Protein AF-A0A2S2R4Q8-F1 (afdb_monomer_lite)

Organism: NCBI:txid143950

Sequence (143 aa):
MYLQYLIPFFLLEDTDIEKIIKSAKFYIDDLIGSIEEVRGEVTLWKQFWKSQLDKPKTAIEALTHASEFYPNIKELLKIICVIPVTTCTAERIFSSLRQTKTYLRSTIGEDRLNGLMLLNIHRDIKITPEEVIEEFNEKHPRK

Secondary structure (DSSP, 8-state):
-GGGGGSGGG--TT--HHHHHHHHGGGGGGSSS-HHHHHHHHHHHHHHHHT-SS--SSHHHHHHH--TT-HHHHHHHHHHHHHHHHHHHHHHHHHHHHHHHHHTT----HHHHHHHHHHHH-TTS---HHHHHHHHHHHS---

Foldseek 3Di:
DLLLCLQLVNVDPPRDLVVNLVVLVVVVVQADDDSVVVSVLSVVSSVVSVVDDDTGPALVVVLVVCDPSRRRSNSSSVVVVCVVVVVVVVVVLVVVLVVVCVVVVDPDDPVVSVVVSVCVVPVVDDDDPVNVVVVVCVVPPDD

pLDDT: mean 81.9, std 6.79, range [57.59, 90.69]

InterPro domains:
  IPR008906 HAT, C-terminal dimerisation domain [PF05699] (66-124)
  IPR012337 Ribonuclease H-like superfamily [SSF53098] (36-124)
  IPR052958 Interferon-induced PKR regulator [PTHR46289] (37-143)

Structure (mmCIF, N/CA/C/O backbone):
data_AF-A0A2S2R4Q8-F1
#
_entry.id   AF-A0A2S2R4Q8-F1
#
loop_
_atom_site.group_PDB
_atom_site.id
_atom_site.type_symbol
_atom_site.label_atom_id
_atom_site.label_alt_id
_atom_site.label_comp_id
_atom_site.label_asym_id
_atom_site.label_entity_id
_atom_site.label_seq_id
_atom_sit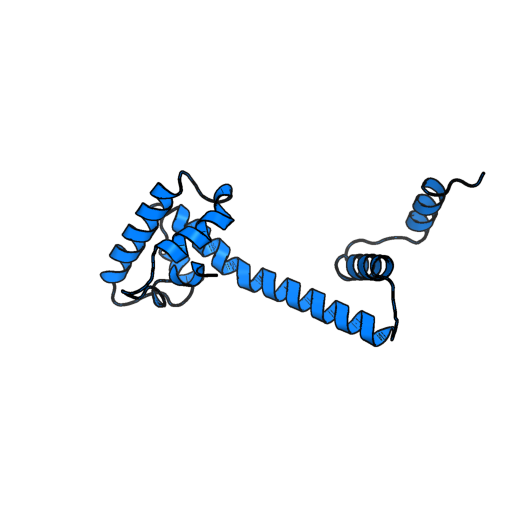e.pdbx_PDB_ins_code
_atom_site.Cartn_x
_atom_site.Cartn_y
_atom_site.Cartn_z
_atom_site.occupancy
_atom_site.B_iso_or_equiv
_atom_site.auth_seq_id
_atom_site.auth_comp_id
_atom_site.auth_asym_id
_atom_site.auth_atom_id
_atom_site.pdbx_PDB_model_num
ATOM 1 N N . MET A 1 1 ? 6.025 -7.246 -1.281 1.00 60.56 1 MET A N 1
ATOM 2 C CA . MET A 1 1 ? 5.779 -5.917 -1.871 1.00 60.56 1 MET A CA 1
ATOM 3 C C . MET A 1 1 ? 7.000 -5.535 -2.699 1.00 60.56 1 MET A C 1
ATOM 5 O O . MET A 1 1 ? 7.994 -5.099 -2.142 1.00 60.56 1 MET A O 1
ATOM 9 N N . TYR A 1 2 ? 6.979 -5.797 -4.010 1.00 74.12 2 TYR A N 1
ATOM 10 C CA . TYR A 1 2 ? 8.148 -5.596 -4.888 1.00 74.12 2 TYR A CA 1
ATOM 11 C C . TYR A 1 2 ? 8.240 -4.164 -5.440 1.00 74.12 2 TYR A C 1
ATOM 13 O O . TYR A 1 2 ? 9.132 -3.849 -6.217 1.00 74.12 2 TYR A O 1
ATOM 21 N N . LEU A 1 3 ? 7.345 -3.273 -5.010 1.00 76.62 3 LEU A N 1
ATOM 22 C CA . LEU A 1 3 ? 7.354 -1.863 -5.396 1.00 76.62 3 LEU A CA 1
ATOM 23 C C . LEU A 1 3 ? 8.609 -1.125 -4.916 1.00 76.62 3 LEU A C 1
ATOM 25 O O . LEU A 1 3 ? 9.067 -0.220 -5.596 1.00 76.62 3 LEU A O 1
ATOM 29 N N . GLN A 1 4 ? 9.247 -1.570 -3.828 1.00 77.44 4 GLN A N 1
ATOM 30 C CA . GLN A 1 4 ? 10.525 -1.010 -3.362 1.00 77.44 4 GLN A CA 1
ATOM 31 C C . GLN A 1 4 ? 11.638 -1.045 -4.425 1.00 77.44 4 GLN A C 1
ATOM 33 O O . GLN A 1 4 ? 12.545 -0.219 -4.391 1.00 77.44 4 GLN A O 1
ATOM 38 N N . TYR A 1 5 ? 11.551 -1.964 -5.396 1.00 79.69 5 TYR A N 1
ATOM 39 C CA . TYR A 1 5 ? 12.501 -2.063 -6.504 1.00 79.69 5 TYR A CA 1
ATOM 40 C C . TYR A 1 5 ? 12.334 -0.955 -7.555 1.00 79.69 5 TYR A C 1
ATOM 42 O O . TYR A 1 5 ? 13.121 -0.899 -8.491 1.00 79.69 5 TYR A O 1
ATOM 50 N N . LEU A 1 6 ? 11.344 -0.070 -7.401 1.00 81.31 6 LEU A N 1
ATOM 51 C CA . LEU A 1 6 ? 11.195 1.154 -8.189 1.00 81.31 6 LEU A CA 1
ATOM 52 C C . LEU A 1 6 ? 12.183 2.250 -7.769 1.00 81.31 6 LEU A C 1
ATOM 54 O O . LEU A 1 6 ? 12.515 3.127 -8.569 1.00 81.31 6 LEU A O 1
ATOM 58 N N . ILE A 1 7 ? 12.657 2.198 -6.519 1.00 82.75 7 ILE A N 1
ATOM 59 C CA . ILE A 1 7 ? 13.672 3.117 -6.007 1.00 82.75 7 ILE A CA 1
ATOM 60 C C . ILE A 1 7 ? 14.990 2.810 -6.738 1.00 82.75 7 ILE A C 1
ATOM 62 O O . ILE A 1 7 ? 15.480 1.680 -6.649 1.00 82.75 7 ILE A O 1
ATOM 66 N N . PRO A 1 8 ? 15.594 3.795 -7.424 1.00 80.75 8 PRO A N 1
ATOM 67 C CA . PRO A 1 8 ? 16.783 3.597 -8.251 1.00 80.75 8 PRO A CA 1
ATOM 68 C C . PRO A 1 8 ? 17.955 2.893 -7.562 1.00 80.75 8 PRO A C 1
ATOM 70 O O . PRO A 1 8 ? 18.634 2.092 -8.200 1.00 80.75 8 PRO A O 1
ATOM 73 N N . PHE A 1 9 ? 18.177 3.115 -6.264 1.00 79.00 9 PHE A N 1
ATOM 74 C CA . PHE A 1 9 ? 19.201 2.392 -5.502 1.00 79.00 9 PHE A CA 1
ATOM 75 C C . PHE A 1 9 ? 18.992 0.868 -5.464 1.00 79.00 9 PHE A C 1
ATOM 77 O O . PHE A 1 9 ? 19.958 0.114 -5.552 1.00 79.00 9 PHE A O 1
ATOM 84 N N . PHE A 1 10 ? 17.743 0.400 -5.373 1.00 77.94 10 PHE A N 1
ATOM 85 C CA . PHE A 1 10 ? 17.406 -1.030 -5.351 1.00 77.94 10 PHE A CA 1
ATOM 86 C C . PHE A 1 10 ? 17.166 -1.608 -6.754 1.00 77.94 10 PHE A C 1
ATOM 88 O O . PHE A 1 10 ? 16.914 -2.806 -6.906 1.00 77.94 10 PHE A O 1
ATOM 95 N N . LEU A 1 11 ? 17.259 -0.777 -7.793 1.00 75.12 11 LEU A N 1
ATOM 96 C CA . LEU A 1 11 ? 17.064 -1.155 -9.185 1.00 75.12 11 LEU A CA 1
ATOM 97 C C . LEU A 1 11 ? 18.331 -1.839 -9.734 1.00 75.12 11 LEU A C 1
ATOM 99 O O . LEU A 1 11 ? 19.114 -1.257 -10.487 1.00 75.12 11 LEU A O 1
ATOM 103 N N . LEU A 1 12 ? 18.545 -3.084 -9.305 1.00 70.38 12 LEU A N 1
ATOM 104 C CA . LEU A 1 12 ? 19.629 -3.953 -9.764 1.00 70.38 12 LEU A CA 1
ATOM 105 C C . LEU A 1 12 ? 19.372 -4.466 -11.194 1.00 70.38 12 LEU A C 1
ATOM 107 O O . LEU A 1 12 ? 18.245 -4.466 -11.701 1.00 70.38 12 LEU A O 1
ATOM 111 N N . GLU A 1 13 ? 20.428 -4.918 -11.875 1.00 63.84 13 GLU A N 1
ATOM 112 C CA . GLU A 1 13 ? 20.304 -5.445 -13.242 1.00 63.84 13 GLU A CA 1
ATOM 113 C C . GLU A 1 13 ? 19.383 -6.670 -13.306 1.00 63.84 13 GLU A C 1
ATOM 115 O O . GLU A 1 13 ? 18.515 -6.719 -14.182 1.00 63.84 13 GLU A O 1
ATOM 120 N N . ASP A 1 14 ? 19.470 -7.537 -12.295 1.00 65.69 14 ASP A N 1
ATOM 121 C CA . ASP A 1 14 ? 18.651 -8.742 -12.092 1.00 65.69 14 ASP A CA 1
ATOM 122 C C . ASP A 1 14 ? 17.230 -8.474 -11.566 1.00 65.69 14 ASP A C 1
ATOM 124 O O . ASP A 1 14 ? 16.467 -9.401 -11.283 1.00 65.69 14 ASP A O 1
ATOM 128 N N . THR A 1 15 ? 16.837 -7.206 -11.401 1.00 71.94 15 THR A N 1
ATOM 129 C CA . THR A 1 15 ? 15.482 -6.890 -10.948 1.00 71.94 15 THR A CA 1
ATOM 130 C C . THR A 1 15 ? 14.465 -7.337 -11.992 1.00 71.94 15 THR A C 1
ATOM 132 O O . THR A 1 15 ? 14.394 -6.780 -13.096 1.00 71.94 15 THR A O 1
ATOM 135 N N . ASP A 1 16 ? 13.660 -8.316 -11.586 1.00 78.81 16 ASP A N 1
ATOM 136 C CA . ASP A 1 16 ? 12.545 -8.869 -12.336 1.00 78.81 16 ASP A CA 1
ATOM 137 C C . ASP A 1 16 ? 11.407 -7.844 -12.438 1.00 78.81 16 ASP A C 1
ATOM 139 O O . ASP A 1 16 ? 10.691 -7.558 -11.471 1.00 78.81 16 ASP A O 1
ATOM 143 N N . ILE A 1 17 ? 11.260 -7.283 -13.637 1.00 80.06 17 ILE A N 1
ATOM 144 C CA . ILE A 1 17 ? 10.234 -6.291 -13.958 1.00 80.06 17 ILE A CA 1
ATOM 145 C C . ILE A 1 17 ? 8.838 -6.898 -13.771 1.00 80.06 17 ILE A C 1
ATOM 147 O O . ILE A 1 17 ? 7.943 -6.200 -13.303 1.00 80.06 17 ILE A O 1
ATOM 151 N N . GLU A 1 18 ? 8.648 -8.200 -14.009 1.00 81.81 18 GLU A N 1
ATOM 152 C CA . GLU A 1 18 ? 7.342 -8.851 -13.836 1.00 81.81 18 GLU A CA 1
ATOM 153 C C . GLU A 1 18 ? 6.854 -8.785 -12.389 1.00 81.81 18 GLU A C 1
ATOM 155 O O . GLU A 1 18 ? 5.659 -8.638 -12.135 1.00 81.81 18 GLU A O 1
ATOM 160 N N . LYS A 1 19 ? 7.763 -8.821 -11.407 1.00 83.38 19 LYS A N 1
ATOM 161 C CA . LYS A 1 19 ? 7.394 -8.667 -9.991 1.00 83.38 19 LYS A CA 1
ATOM 162 C C . LYS A 1 19 ? 6.927 -7.251 -9.670 1.00 83.38 19 LYS A C 1
ATOM 164 O O . LYS A 1 19 ? 6.000 -7.086 -8.866 1.00 83.38 19 LYS A O 1
ATOM 169 N N . ILE A 1 20 ? 7.542 -6.244 -10.294 1.00 83.75 20 ILE A N 1
ATOM 170 C CA . ILE A 1 20 ? 7.121 -4.842 -10.176 1.00 83.75 20 ILE A CA 1
ATOM 171 C C . ILE A 1 20 ? 5.735 -4.692 -10.796 1.00 83.75 20 ILE A C 1
ATOM 173 O O . ILE A 1 20 ? 4.827 -4.221 -10.119 1.00 83.75 20 ILE A O 1
ATOM 177 N N . ILE A 1 21 ? 5.535 -5.197 -12.015 1.00 85.62 21 ILE A N 1
ATOM 178 C CA . ILE A 1 21 ? 4.249 -5.133 -12.719 1.00 85.62 21 ILE A CA 1
ATOM 179 C C . ILE A 1 21 ? 3.156 -5.883 -11.962 1.00 85.62 21 ILE A C 1
ATOM 181 O O . ILE A 1 21 ? 2.067 -5.354 -11.767 1.00 85.62 21 ILE A O 1
ATOM 185 N N . LYS A 1 22 ? 3.442 -7.077 -11.437 1.00 87.12 22 LYS A N 1
ATOM 186 C CA . LYS A 1 22 ? 2.503 -7.816 -10.584 1.00 87.12 22 LYS A CA 1
ATOM 187 C C . LYS A 1 22 ? 2.102 -7.021 -9.341 1.00 87.12 22 LYS A C 1
ATOM 189 O O . LYS A 1 22 ? 0.956 -7.114 -8.918 1.00 87.12 22 LYS A O 1
ATOM 194 N N . SER A 1 23 ? 3.027 -6.258 -8.761 1.00 83.69 23 SER A N 1
ATOM 195 C CA . SER A 1 23 ? 2.725 -5.397 -7.615 1.00 83.69 23 SER A CA 1
ATOM 196 C C . SER A 1 23 ? 1.957 -4.139 -8.037 1.00 83.69 23 SER A C 1
ATOM 198 O O . SER A 1 23 ? 1.048 -3.736 -7.327 1.00 83.69 23 SER A O 1
ATOM 200 N N . ALA A 1 24 ? 2.268 -3.559 -9.199 1.00 86.06 24 ALA A N 1
ATOM 201 C CA . ALA A 1 24 ? 1.561 -2.410 -9.762 1.00 86.06 24 ALA A CA 1
ATOM 202 C C . ALA A 1 24 ? 0.107 -2.746 -10.132 1.00 86.06 24 ALA A C 1
ATOM 204 O O . ALA A 1 24 ? -0.771 -1.921 -9.924 1.00 86.06 24 ALA A O 1
ATOM 205 N N . LYS A 1 25 ? -0.178 -3.984 -10.568 1.00 87.38 25 LYS A N 1
ATOM 206 C CA . LYS A 1 25 ? -1.552 -4.469 -10.815 1.00 87.38 25 LYS A CA 1
ATOM 207 C C . LYS A 1 25 ? -2.475 -4.343 -9.601 1.00 87.38 25 LYS A C 1
ATOM 209 O O . LYS A 1 25 ? -3.679 -4.253 -9.787 1.00 87.38 25 LYS A O 1
ATOM 214 N N . PHE A 1 26 ? -1.936 -4.364 -8.381 1.00 87.12 26 PHE A N 1
ATOM 215 C CA . PHE A 1 26 ? -2.742 -4.170 -7.173 1.00 87.12 26 PHE A CA 1
ATOM 216 C C . PHE A 1 26 ? -3.285 -2.737 -7.055 1.00 87.12 26 PHE A C 1
ATOM 218 O O . PHE A 1 26 ? -4.324 -2.538 -6.445 1.00 87.12 26 PHE A O 1
ATOM 225 N N . TYR A 1 27 ? -2.596 -1.767 -7.658 1.00 87.38 27 TYR A N 1
ATOM 226 C CA . TYR A 1 27 ? -2.915 -0.340 -7.604 1.00 87.38 27 TYR A CA 1
ATOM 227 C C . TYR A 1 27 ? -3.441 0.173 -8.948 1.00 87.38 27 TYR A C 1
ATOM 229 O O . TYR A 1 27 ? -3.289 1.344 -9.257 1.00 87.38 27 TYR A O 1
ATOM 237 N N . ILE A 1 28 ? -4.009 -0.700 -9.789 1.00 85.62 28 ILE A N 1
ATOM 238 C CA . ILE A 1 28 ? -4.380 -0.340 -11.165 1.00 85.62 28 ILE A CA 1
ATOM 239 C C . ILE A 1 28 ? -5.402 0.804 -11.228 1.00 85.62 28 ILE A C 1
ATOM 241 O O . ILE A 1 28 ? -5.351 1.591 -12.163 1.00 85.62 28 ILE A O 1
ATOM 245 N N . ASP A 1 29 ? -6.266 0.921 -10.215 1.00 86.00 29 ASP A N 1
ATOM 246 C CA . ASP A 1 29 ? -7.265 1.989 -10.100 1.00 86.00 29 ASP A CA 1
ATOM 247 C C . ASP A 1 29 ? -6.636 3.373 -9.851 1.00 86.00 29 ASP A C 1
ATOM 249 O O . ASP A 1 29 ? -7.238 4.392 -10.184 1.00 86.00 29 ASP A O 1
ATOM 253 N N . ASP A 1 30 ? -5.417 3.410 -9.302 1.00 86.69 30 ASP A N 1
ATOM 254 C CA . ASP A 1 30 ? -4.649 4.637 -9.065 1.00 86.69 30 ASP A CA 1
ATOM 255 C C . ASP A 1 30 ? -3.740 4.994 -10.260 1.00 86.69 30 ASP A C 1
ATOM 257 O O . ASP A 1 30 ? -3.155 6.077 -10.299 1.00 86.69 30 ASP A O 1
ATOM 261 N N . LEU A 1 31 ? -3.580 4.085 -11.231 1.00 87.44 31 LEU A N 1
ATOM 262 C CA . LEU A 1 31 ? -2.669 4.245 -12.366 1.00 87.44 31 LEU A CA 1
ATOM 263 C C . LEU A 1 31 ? -3.386 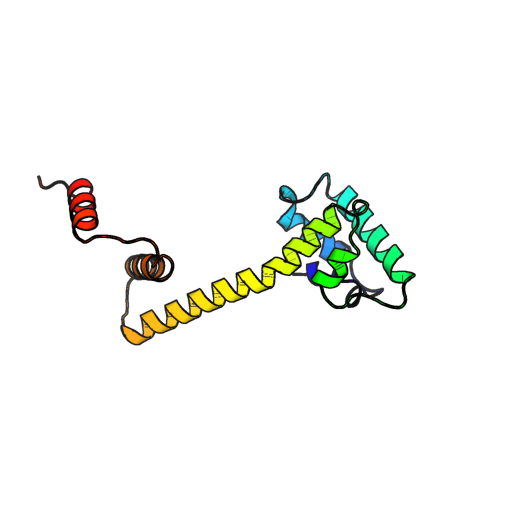4.766 -13.609 1.00 87.44 31 LEU A C 1
ATOM 265 O O . LEU A 1 31 ? -4.566 4.516 -13.849 1.00 87.44 31 LEU A O 1
ATOM 269 N N . ILE A 1 32 ? -2.637 5.488 -14.438 1.00 82.81 32 ILE A N 1
ATOM 270 C CA . ILE A 1 32 ? -3.139 6.062 -15.679 1.00 82.81 32 ILE A CA 1
ATOM 271 C C . ILE A 1 32 ? -2.824 5.098 -16.820 1.00 82.81 32 ILE A C 1
ATOM 273 O O . ILE A 1 32 ? -1.661 4.809 -17.111 1.00 82.81 32 ILE A O 1
ATOM 277 N N . GLY A 1 33 ? -3.879 4.660 -17.505 1.00 81.81 33 GLY A N 1
ATOM 278 C CA . GLY A 1 33 ? -3.770 3.839 -18.704 1.00 81.81 33 GLY A CA 1
ATOM 279 C C . GLY A 1 33 ? -3.713 2.337 -18.424 1.00 81.81 33 GLY A C 1
ATOM 280 O O . GLY A 1 33 ? -4.218 1.828 -17.426 1.00 81.81 33 GLY A O 1
ATOM 281 N N . SER A 1 34 ? -3.154 1.601 -19.373 1.00 84.94 34 SER A N 1
ATOM 282 C CA . SER A 1 34 ? -3.048 0.147 -19.366 1.00 84.94 34 SER A CA 1
ATOM 283 C C . SER A 1 34 ? -1.780 -0.338 -18.659 1.00 84.94 34 SER A C 1
ATOM 285 O O . SER A 1 34 ? -0.763 0.349 -18.572 1.00 84.94 34 SER A O 1
ATOM 287 N N . ILE A 1 35 ? -1.796 -1.597 -18.215 1.00 85.00 35 ILE A N 1
ATOM 288 C CA . ILE A 1 35 ? -0.628 -2.220 -17.577 1.00 85.00 35 ILE A CA 1
ATOM 289 C C . ILE A 1 35 ? 0.603 -2.289 -18.502 1.00 85.00 35 ILE A C 1
ATOM 291 O O . ILE A 1 35 ? 1.735 -2.326 -18.019 1.00 85.00 35 ILE A O 1
ATOM 295 N N . GLU A 1 36 ? 0.396 -2.279 -19.821 1.00 85.81 36 GLU A N 1
ATOM 296 C CA . GLU A 1 36 ? 1.476 -2.266 -20.811 1.00 85.81 36 GLU A CA 1
ATOM 297 C C . GLU A 1 36 ? 2.153 -0.891 -20.906 1.00 85.81 36 GLU A C 1
ATOM 299 O O . GLU A 1 36 ? 3.370 -0.818 -21.073 1.00 85.81 36 GLU A O 1
ATOM 304 N N . GLU A 1 37 ? 1.407 0.200 -20.711 1.00 86.31 37 GLU A N 1
ATOM 305 C CA . GLU A 1 37 ? 1.978 1.552 -20.619 1.00 86.31 37 GLU A CA 1
ATOM 306 C C . GLU A 1 37 ? 2.828 1.688 -19.353 1.00 86.31 37 GLU A C 1
ATOM 308 O O . GLU A 1 37 ? 3.975 2.132 -19.422 1.00 86.31 37 GLU A O 1
ATOM 313 N N . VAL A 1 38 ? 2.332 1.174 -18.221 1.00 88.25 38 VAL A N 1
ATOM 314 C CA . VAL A 1 38 ? 3.098 1.085 -16.966 1.00 88.25 38 VAL A CA 1
ATOM 315 C C . VAL A 1 38 ? 4.373 0.261 -17.167 1.00 88.25 38 VAL A C 1
ATOM 317 O O . VAL A 1 38 ? 5.446 0.632 -16.690 1.00 88.25 38 VAL A O 1
ATOM 320 N N . ARG A 1 39 ? 4.291 -0.852 -17.905 1.00 88.56 39 ARG A N 1
ATOM 321 C CA . ARG A 1 39 ? 5.451 -1.686 -18.241 1.00 88.56 39 ARG A CA 1
ATOM 322 C C . ARG A 1 39 ? 6.486 -0.919 -19.055 1.00 88.56 39 ARG A C 1
ATOM 324 O O . ARG A 1 39 ? 7.668 -0.960 -18.706 1.00 88.56 39 ARG A O 1
ATOM 331 N N . GLY A 1 40 ? 6.056 -0.211 -20.098 1.00 88.00 40 GLY A N 1
ATOM 332 C CA . GLY A 1 40 ? 6.925 0.652 -20.896 1.00 88.00 40 GLY A CA 1
ATOM 333 C C . GLY A 1 40 ? 7.623 1.698 -20.027 1.00 88.00 40 GLY A C 1
ATOM 334 O O . GLY A 1 40 ? 8.849 1.812 -20.043 1.00 88.00 40 GLY A O 1
ATOM 335 N N . GLU A 1 41 ? 6.867 2.373 -19.171 1.00 89.75 4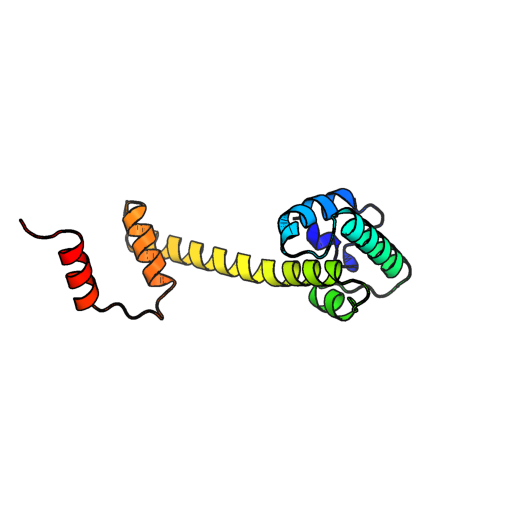1 GLU A N 1
ATOM 336 C CA . GLU A 1 41 ? 7.376 3.410 -18.279 1.00 89.75 41 GLU A CA 1
ATOM 337 C C . GLU A 1 41 ? 8.417 2.874 -17.277 1.00 89.75 41 GLU A C 1
ATOM 339 O O . GLU A 1 41 ? 9.490 3.458 -17.117 1.00 89.75 41 GLU A O 1
ATOM 344 N N . VAL A 1 42 ? 8.175 1.700 -16.679 1.00 88.81 42 VAL A N 1
ATOM 345 C CA . VAL A 1 42 ? 9.133 1.017 -15.788 1.00 88.81 42 VAL A CA 1
ATOM 346 C C . VAL A 1 42 ? 10.416 0.629 -16.528 1.00 88.81 42 VAL A C 1
ATOM 348 O O . VAL A 1 42 ? 11.511 0.743 -15.970 1.00 88.81 42 VAL A O 1
ATOM 351 N N . THR A 1 43 ? 10.321 0.186 -17.786 1.00 88.31 43 THR A N 1
ATOM 352 C CA . THR A 1 43 ? 11.516 -0.148 -18.579 1.00 88.31 43 THR A CA 1
ATOM 353 C C . THR A 1 43 ? 12.356 1.085 -18.901 1.00 88.31 43 THR A C 1
ATOM 355 O O . THR A 1 43 ? 13.579 1.037 -18.743 1.00 88.31 43 THR A O 1
ATOM 358 N N . LEU A 1 44 ? 11.714 2.198 -19.266 1.00 88.81 44 LEU A N 1
ATOM 359 C CA . LEU A 1 44 ? 12.378 3.475 -19.524 1.00 88.81 44 LEU A CA 1
ATOM 360 C C . LEU A 1 44 ? 13.025 4.025 -18.253 1.00 88.81 44 LEU A C 1
ATOM 362 O O . LEU A 1 44 ? 14.191 4.409 -18.278 1.00 88.81 44 LEU A O 1
ATOM 366 N N . TRP A 1 45 ? 12.324 3.962 -17.120 1.00 88.69 45 TRP A N 1
ATOM 367 C CA . TRP A 1 45 ? 12.865 4.335 -15.814 1.00 88.69 45 TRP A CA 1
ATOM 368 C C . TRP A 1 45 ? 14.115 3.515 -15.459 1.00 88.69 45 TRP A C 1
ATOM 370 O O . TRP A 1 45 ? 15.135 4.070 -15.045 1.00 88.69 45 TRP A O 1
ATOM 380 N N . LYS A 1 46 ? 14.093 2.195 -15.704 1.00 86.69 46 LYS A N 1
ATOM 381 C CA . LYS A 1 46 ? 15.267 1.323 -15.514 1.00 86.69 46 LYS A CA 1
ATOM 382 C C . LYS A 1 46 ? 16.429 1.706 -16.419 1.00 86.69 46 LYS A C 1
ATOM 384 O O . LYS A 1 46 ? 17.568 1.722 -15.958 1.00 86.69 46 LYS A O 1
ATOM 389 N N . GLN A 1 47 ? 16.170 2.026 -17.681 1.00 86.12 47 GLN A N 1
ATOM 390 C CA . GLN A 1 47 ? 17.210 2.469 -18.611 1.00 86.12 47 GLN A CA 1
ATOM 391 C C . GLN A 1 47 ? 17.790 3.834 -18.227 1.00 86.12 47 GLN A C 1
ATOM 393 O O . GLN A 1 47 ? 19.010 3.993 -18.225 1.00 86.12 47 GLN A O 1
ATOM 398 N N . PHE A 1 48 ? 16.941 4.782 -17.832 1.00 86.69 48 PHE A N 1
ATOM 399 C CA . PHE A 1 48 ? 17.351 6.114 -17.402 1.00 86.69 48 PHE A CA 1
ATOM 400 C C . PHE A 1 48 ? 18.354 6.029 -16.246 1.00 86.69 48 PHE A C 1
ATOM 402 O O . PHE A 1 48 ? 19.474 6.528 -16.354 1.00 86.69 48 PHE A O 1
ATOM 409 N N . TRP A 1 49 ? 18.022 5.284 -15.189 1.00 86.19 49 TRP A N 1
ATOM 410 C CA . TRP A 1 49 ? 18.895 5.140 -14.020 1.00 86.19 49 TRP A CA 1
ATOM 411 C C . TRP A 1 49 ? 20.099 4.226 -14.227 1.00 86.19 49 TRP A C 1
ATOM 413 O O . TRP A 1 49 ? 21.059 4.328 -13.469 1.00 86.19 49 TRP A O 1
ATOM 423 N N . LYS A 1 50 ? 20.118 3.364 -15.252 1.00 82.50 50 LYS A N 1
ATOM 424 C CA . LYS A 1 50 ? 21.348 2.643 -15.628 1.00 82.50 50 LYS A CA 1
ATOM 425 C C . LYS A 1 50 ? 22.460 3.594 -16.065 1.00 82.50 50 LYS A C 1
ATOM 427 O O . LYS A 1 50 ? 23.622 3.300 -15.817 1.00 82.50 50 LYS A O 1
ATOM 432 N N . SER A 1 51 ? 22.105 4.714 -16.695 1.00 78.81 51 SER A N 1
ATOM 433 C CA . SER A 1 51 ? 23.075 5.699 -17.189 1.00 78.81 51 SER A CA 1
ATOM 434 C C . SER A 1 51 ? 23.609 6.650 -16.109 1.00 78.81 51 SER A C 1
ATOM 436 O O . SER A 1 51 ? 24.583 7.357 -16.349 1.00 78.81 51 SER A O 1
ATOM 438 N N . GLN A 1 52 ? 22.994 6.664 -14.923 1.00 81.94 52 GLN A N 1
ATOM 439 C CA . GLN A 1 52 ? 23.297 7.609 -13.849 1.00 81.94 52 GLN A CA 1
ATOM 440 C C . GLN A 1 52 ? 24.144 6.959 -12.747 1.00 81.94 52 GLN A C 1
ATOM 442 O O . GLN A 1 52 ? 23.872 5.838 -12.310 1.00 81.94 52 GLN A O 1
ATOM 447 N N . LEU A 1 53 ? 25.166 7.686 -12.285 1.00 73.69 53 LEU A N 1
ATOM 448 C CA . LEU A 1 53 ? 26.081 7.243 -11.226 1.00 73.69 53 LEU A CA 1
ATOM 449 C C . LEU A 1 53 ? 25.502 7.461 -9.823 1.00 73.69 53 LEU A C 1
ATOM 451 O O . LEU A 1 53 ? 25.657 6.595 -8.964 1.00 73.69 53 LEU A O 1
ATOM 455 N N . ASP A 1 54 ? 24.827 8.591 -9.597 1.00 80.62 54 ASP A N 1
ATOM 456 C CA . ASP A 1 54 ? 24.229 8.921 -8.304 1.00 80.62 54 ASP A CA 1
ATOM 457 C C . ASP A 1 54 ? 22.743 8.560 -8.311 1.00 80.62 54 ASP A C 1
ATOM 459 O O . ASP A 1 54 ? 21.943 9.156 -9.034 1.00 80.62 54 ASP A O 1
ATOM 463 N N . LYS A 1 55 ? 22.390 7.509 -7.566 1.00 84.31 55 LYS A N 1
ATOM 464 C CA . LYS A 1 55 ? 21.042 6.938 -7.549 1.00 84.31 55 LYS A CA 1
ATOM 465 C C . LYS A 1 55 ? 20.363 7.270 -6.224 1.00 84.31 55 LYS A C 1
ATOM 467 O O . LYS A 1 55 ? 20.916 6.923 -5.175 1.00 84.31 55 LYS A O 1
ATOM 472 N N . PRO A 1 56 ? 19.148 7.840 -6.247 1.00 85.38 56 PRO A N 1
ATOM 473 C CA . PRO A 1 56 ? 18.414 8.140 -5.030 1.00 85.38 56 PRO A CA 1
ATOM 474 C C . PRO A 1 56 ? 18.140 6.862 -4.235 1.00 85.38 56 PRO A C 1
ATOM 476 O O . PRO A 1 56 ? 17.762 5.819 -4.789 1.00 85.38 56 PRO A O 1
ATOM 479 N N . LYS A 1 57 ? 18.354 6.956 -2.921 1.00 83.88 57 LYS A N 1
ATOM 480 C CA . LYS A 1 57 ? 18.256 5.829 -1.978 1.00 83.88 57 LYS A CA 1
ATOM 481 C C . LYS A 1 57 ? 16.883 5.731 -1.343 1.00 83.88 57 LYS A C 1
ATOM 483 O O . LYS A 1 57 ? 16.511 4.671 -0.841 1.00 83.88 57 LYS A O 1
ATOM 488 N N . THR A 1 58 ? 16.130 6.825 -1.371 1.00 84.44 58 THR A N 1
ATOM 489 C CA . THR A 1 58 ? 14.788 6.903 -0.802 1.00 84.44 58 THR A CA 1
ATOM 490 C C . THR A 1 58 ? 13.740 7.120 -1.889 1.00 84.44 58 THR A C 1
ATOM 492 O O . THR A 1 58 ? 14.015 7.690 -2.945 1.00 84.44 58 THR A O 1
ATOM 495 N N . ALA A 1 59 ? 12.508 6.678 -1.627 1.00 84.00 59 ALA A N 1
ATOM 496 C CA . ALA A 1 59 ? 11.380 6.934 -2.522 1.00 84.00 59 ALA A CA 1
ATOM 497 C C . ALA A 1 59 ? 11.074 8.437 -2.653 1.00 84.00 59 ALA A C 1
ATOM 499 O O . ALA A 1 59 ? 10.639 8.877 -3.710 1.00 84.00 59 ALA A O 1
ATOM 500 N N . ILE A 1 60 ? 11.361 9.226 -1.610 1.00 83.88 60 ILE A N 1
ATOM 501 C CA . ILE A 1 60 ? 11.174 10.683 -1.602 1.00 83.88 60 ILE A CA 1
ATOM 502 C C . ILE A 1 60 ? 12.165 11.357 -2.553 1.00 83.88 60 ILE A C 1
ATOM 504 O O . ILE A 1 60 ? 11.763 12.181 -3.366 1.00 83.88 60 ILE A O 1
ATOM 508 N N . GLU A 1 61 ? 13.444 10.981 -2.495 1.00 84.88 61 GLU A N 1
ATOM 509 C CA . GLU A 1 61 ? 14.440 11.465 -3.456 1.00 84.88 61 GLU A CA 1
ATOM 510 C C . GLU A 1 61 ? 14.102 10.992 -4.873 1.00 84.88 61 GLU A C 1
ATOM 512 O O . GLU A 1 61 ? 14.142 11.770 -5.813 1.00 84.88 61 GLU A O 1
ATOM 517 N N . ALA A 1 62 ? 13.690 9.734 -5.053 1.00 86.31 62 ALA A N 1
ATOM 518 C CA . ALA A 1 62 ? 13.277 9.244 -6.367 1.00 86.31 62 ALA A CA 1
ATOM 519 C C . ALA A 1 62 ? 12.073 10.024 -6.933 1.00 86.31 62 ALA A C 1
ATOM 521 O O . ALA A 1 62 ? 11.999 10.247 -8.141 1.00 86.31 62 ALA A O 1
ATOM 522 N N . LEU A 1 63 ? 11.159 10.475 -6.066 1.00 86.38 63 LEU A N 1
ATOM 523 C CA . LEU A 1 63 ? 9.973 11.242 -6.442 1.00 86.38 63 LEU A CA 1
ATOM 524 C C . LEU A 1 63 ? 10.321 12.630 -6.994 1.00 86.38 63 LEU A C 1
ATOM 526 O O . LEU A 1 63 ? 9.616 13.108 -7.878 1.00 86.38 63 LEU A O 1
ATOM 530 N N . THR A 1 64 ? 11.398 13.271 -6.529 1.00 84.31 64 THR A N 1
ATOM 531 C CA . THR A 1 64 ? 11.821 14.576 -7.074 1.00 84.31 64 THR A CA 1
ATOM 532 C C . THR A 1 64 ? 12.378 14.456 -8.493 1.00 84.31 64 THR A C 1
ATOM 534 O O . THR A 1 64 ? 12.290 15.405 -9.269 1.00 84.31 64 THR A O 1
ATOM 537 N N . HIS A 1 65 ? 12.899 13.281 -8.853 1.00 83.50 65 HIS A N 1
ATOM 538 C CA . HIS A 1 65 ? 13.379 12.972 -10.199 1.00 83.50 65 HIS A CA 1
ATOM 539 C C . HIS A 1 65 ? 12.287 12.424 -11.130 1.00 83.50 65 HIS A C 1
ATOM 541 O O . HIS A 1 65 ? 12.468 12.421 -12.349 1.00 83.50 65 HIS A O 1
ATOM 547 N N . ALA A 1 66 ? 11.158 11.973 -10.578 1.00 80.12 66 ALA A N 1
ATOM 548 C CA . ALA A 1 66 ? 9.981 11.586 -11.345 1.00 80.12 66 ALA A CA 1
ATOM 549 C C . ALA A 1 66 ? 9.270 12.848 -11.871 1.00 80.12 66 ALA A C 1
ATOM 551 O O . ALA A 1 66 ? 8.383 13.425 -11.235 1.00 80.12 66 ALA A O 1
ATOM 552 N N . SER A 1 67 ? 9.720 13.310 -13.037 1.00 74.69 67 SER A N 1
ATOM 553 C CA . SER A 1 67 ? 9.118 14.411 -13.793 1.00 74.69 67 SER A CA 1
ATOM 554 C C . SER A 1 67 ? 7.781 14.001 -14.431 1.00 74.69 67 SER A C 1
ATOM 556 O O . SER A 1 67 ? 7.348 12.854 -14.325 1.00 74.69 67 SER A O 1
ATOM 558 N N . GLU A 1 68 ? 7.113 14.930 -15.122 1.00 73.94 68 GLU A N 1
ATOM 559 C CA . GLU A 1 68 ? 5.845 14.670 -15.832 1.00 73.94 68 GLU A CA 1
ATOM 560 C C . GLU A 1 68 ? 5.952 13.593 -16.926 1.00 73.94 68 GLU A C 1
ATOM 562 O O . GLU A 1 68 ? 4.936 13.067 -17.366 1.00 73.94 68 GLU A O 1
ATOM 567 N N . PHE A 1 69 ? 7.172 13.221 -17.327 1.00 77.94 69 PHE A N 1
ATOM 568 C CA . PHE A 1 69 ? 7.428 12.142 -18.282 1.00 77.94 69 PHE A CA 1
ATOM 569 C C . PHE A 1 69 ? 7.185 10.739 -17.708 1.00 77.94 69 PHE A C 1
ATOM 571 O O . PHE A 1 69 ? 7.077 9.792 -18.483 1.00 77.94 69 PHE A O 1
ATOM 578 N N . T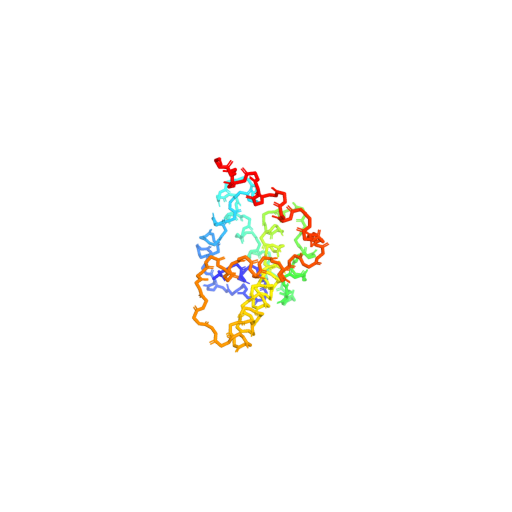YR A 1 70 ? 7.101 10.602 -16.379 1.00 86.88 70 TYR A N 1
ATOM 579 C CA . TYR A 1 70 ? 6.868 9.326 -15.703 1.00 86.88 70 TYR A CA 1
ATOM 580 C C . TYR A 1 70 ? 5.684 9.410 -14.711 1.00 86.88 70 TYR A C 1
ATOM 582 O O . TYR A 1 70 ? 5.885 9.352 -13.488 1.00 86.88 70 TYR A O 1
ATOM 590 N N . PRO A 1 71 ? 4.442 9.590 -15.206 1.00 87.56 71 PRO A N 1
ATOM 591 C CA . PRO A 1 71 ? 3.264 9.772 -14.361 1.00 87.56 71 PRO A CA 1
ATOM 592 C C . PRO A 1 71 ? 2.924 8.541 -13.506 1.00 87.56 71 PRO A C 1
ATOM 594 O O . PRO A 1 71 ? 2.604 8.701 -12.327 1.00 87.56 71 PRO A O 1
ATOM 597 N N . ASN A 1 72 ? 3.039 7.320 -14.038 1.00 89.31 72 ASN A N 1
ATOM 598 C CA . ASN A 1 72 ? 2.734 6.106 -13.278 1.00 89.31 72 ASN A CA 1
ATOM 599 C C . ASN A 1 72 ? 3.831 5.787 -12.260 1.00 89.31 72 ASN A C 1
ATOM 601 O O . ASN A 1 72 ? 3.536 5.386 -11.137 1.00 89.31 72 ASN A O 1
ATOM 605 N N . ILE A 1 73 ? 5.103 6.007 -12.603 1.00 88.94 73 ILE A N 1
ATOM 606 C CA . ILE A 1 73 ? 6.222 5.853 -11.662 1.00 88.94 73 ILE A CA 1
ATOM 607 C C . ILE A 1 73 ? 6.063 6.833 -10.506 1.00 88.94 73 ILE A C 1
ATOM 609 O O . ILE A 1 73 ? 6.263 6.454 -9.354 1.00 88.94 73 ILE A O 1
ATOM 613 N N . LYS A 1 74 ? 5.663 8.077 -10.794 1.00 89.75 74 LYS A N 1
ATOM 614 C CA . LYS A 1 74 ? 5.389 9.086 -9.771 1.00 89.75 74 LYS A CA 1
ATOM 615 C C . LYS A 1 74 ? 4.303 8.619 -8.803 1.00 89.75 74 LYS A C 1
ATOM 617 O O . LYS A 1 74 ? 4.491 8.742 -7.594 1.00 89.75 74 LYS A O 1
ATOM 622 N N . GLU A 1 75 ? 3.205 8.061 -9.306 1.00 89.12 75 GLU A N 1
ATOM 623 C CA . GLU A 1 75 ? 2.116 7.578 -8.452 1.00 89.12 75 GLU A CA 1
ATOM 624 C C . GLU A 1 75 ? 2.529 6.354 -7.623 1.00 89.12 75 GLU A C 1
ATOM 626 O O . GLU A 1 75 ? 2.348 6.328 -6.405 1.00 89.12 75 GLU A O 1
ATOM 631 N N . LEU A 1 76 ? 3.228 5.395 -8.234 1.00 88.81 76 LEU A N 1
ATOM 632 C CA . LEU A 1 76 ? 3.782 4.243 -7.521 1.00 88.81 76 LEU A CA 1
ATOM 633 C C . LEU A 1 76 ? 4.798 4.655 -6.440 1.00 88.81 76 LEU A C 1
ATOM 635 O O . LEU A 1 76 ? 4.811 4.071 -5.355 1.00 88.81 76 LEU A O 1
ATOM 639 N N . LEU A 1 77 ? 5.629 5.673 -6.688 1.00 88.50 77 LEU A N 1
ATOM 640 C CA . LEU A 1 77 ? 6.556 6.221 -5.691 1.00 88.50 77 LEU A CA 1
ATOM 641 C C . LEU A 1 77 ? 5.820 6.895 -4.527 1.00 88.50 77 LEU A C 1
ATOM 643 O O . LEU A 1 77 ? 6.225 6.713 -3.377 1.00 88.50 77 LEU A O 1
ATOM 647 N N . LYS A 1 78 ? 4.718 7.613 -4.780 1.00 88.38 78 LYS A N 1
ATOM 648 C CA . LYS A 1 78 ? 3.870 8.151 -3.702 1.00 88.38 78 LYS A CA 1
ATOM 649 C C . LYS A 1 78 ? 3.273 7.035 -2.851 1.00 88.38 78 LYS A C 1
ATOM 651 O O . LYS A 1 78 ? 3.341 7.120 -1.627 1.00 88.38 78 LYS A O 1
ATOM 656 N N . ILE A 1 79 ? 2.753 5.978 -3.477 1.00 87.69 79 ILE A N 1
ATOM 657 C CA . ILE A 1 79 ? 2.223 4.808 -2.766 1.00 87.69 79 ILE A CA 1
ATOM 658 C C . ILE A 1 79 ? 3.304 4.222 -1.845 1.00 87.69 79 ILE A C 1
ATOM 660 O O . ILE A 1 79 ? 3.052 4.005 -0.658 1.00 87.69 79 ILE A O 1
ATOM 664 N N . ILE A 1 80 ? 4.537 4.056 -2.342 1.00 85.31 80 ILE A N 1
ATOM 665 C CA . ILE A 1 80 ? 5.686 3.594 -1.539 1.00 85.31 80 ILE A CA 1
ATOM 666 C C . ILE A 1 80 ? 5.952 4.513 -0.344 1.00 85.31 80 ILE A C 1
ATOM 668 O O . ILE A 1 80 ? 6.198 4.014 0.752 1.00 85.31 80 ILE A O 1
ATOM 672 N N . CYS A 1 81 ? 5.875 5.833 -0.515 1.00 84.25 81 CYS A N 1
ATOM 673 C CA . CYS A 1 81 ? 6.056 6.788 0.581 1.00 84.25 81 CYS A CA 1
ATOM 674 C C . CYS A 1 81 ? 4.958 6.693 1.656 1.00 84.25 81 CYS A C 1
ATOM 676 O O . CYS A 1 81 ? 5.224 6.968 2.826 1.00 84.25 81 CYS A O 1
ATOM 678 N N . VAL A 1 82 ? 3.738 6.293 1.287 1.00 84.56 82 VAL A N 1
ATOM 679 C CA . VAL A 1 82 ? 2.586 6.201 2.202 1.00 84.56 82 VAL A CA 1
ATOM 680 C C . VAL A 1 82 ? 2.540 4.863 2.945 1.00 84.56 82 VAL A C 1
ATOM 682 O O . VAL A 1 82 ? 2.084 4.811 4.089 1.00 84.56 82 VAL A O 1
ATOM 685 N N . ILE A 1 83 ? 3.067 3.786 2.358 1.00 80.56 83 ILE A N 1
ATOM 686 C CA . ILE A 1 83 ? 3.061 2.449 2.969 1.00 80.56 83 ILE A CA 1
ATOM 687 C C . ILE A 1 83 ? 3.638 2.444 4.400 1.00 80.56 83 ILE A C 1
ATOM 689 O O . ILE A 1 83 ? 2.918 1.989 5.292 1.00 80.56 83 ILE A O 1
ATOM 693 N N . PRO A 1 84 ? 4.836 3.000 4.684 1.00 72.75 84 PRO A N 1
ATOM 694 C CA . PRO A 1 84 ? 5.371 3.065 6.047 1.00 72.75 84 PRO A CA 1
ATOM 695 C C . PRO A 1 84 ? 4.432 3.763 7.040 1.00 72.75 84 PRO A C 1
ATOM 697 O O . PRO A 1 84 ? 4.336 3.375 8.202 1.00 72.75 84 PRO A O 1
ATOM 700 N N . VAL A 1 85 ? 3.703 4.788 6.593 1.00 67.44 85 VAL A N 1
ATOM 701 C CA . VAL A 1 85 ? 2.757 5.533 7.436 1.00 67.44 85 VAL A CA 1
ATOM 702 C C . VAL A 1 85 ? 1.532 4.674 7.767 1.00 67.44 85 VAL A C 1
ATOM 704 O O . VAL A 1 85 ? 1.075 4.647 8.915 1.00 67.44 85 VAL A O 1
ATOM 707 N N . THR A 1 86 ? 1.031 3.911 6.793 1.00 69.94 86 THR A N 1
ATOM 708 C CA . THR A 1 86 ? -0.090 2.982 7.009 1.00 69.94 86 THR A CA 1
ATOM 709 C C . THR A 1 86 ? 0.298 1.811 7.910 1.00 69.94 86 THR A C 1
ATOM 711 O O . THR A 1 86 ? -0.464 1.472 8.816 1.00 69.94 86 THR A O 1
ATOM 714 N N . THR A 1 87 ? 1.505 1.250 7.753 1.00 70.81 87 THR A N 1
ATOM 715 C CA . THR A 1 87 ? 1.997 0.168 8.619 1.00 70.81 87 THR A CA 1
ATOM 716 C C . THR A 1 87 ? 2.184 0.653 10.049 1.00 70.81 87 THR A C 1
ATOM 718 O O . THR A 1 87 ? 1.694 0.003 10.966 1.00 70.81 87 THR A O 1
ATOM 721 N N . CYS A 1 88 ? 2.768 1.839 10.257 1.00 75.00 88 CYS A N 1
ATOM 722 C CA . CYS A 1 88 ? 2.883 2.447 11.586 1.00 75.00 88 CYS A CA 1
ATOM 723 C C . CYS A 1 88 ? 1.512 2.672 12.244 1.00 75.00 88 CYS A C 1
ATOM 725 O O . CYS A 1 88 ? 1.352 2.486 13.451 1.00 75.00 88 CYS A O 1
ATOM 727 N N . THR A 1 89 ? 0.506 3.071 11.461 1.00 75.50 89 THR A N 1
ATOM 728 C CA . THR A 1 89 ? -0.864 3.257 11.963 1.00 75.50 89 THR A CA 1
ATOM 729 C C . THR A 1 89 ? -1.486 1.925 12.378 1.00 75.50 89 THR A C 1
ATOM 731 O O . THR A 1 89 ? -2.036 1.825 13.475 1.00 75.50 89 THR A O 1
ATOM 734 N N . ALA A 1 90 ? -1.341 0.885 11.555 1.00 77.50 90 ALA A N 1
ATOM 735 C CA . ALA A 1 90 ? -1.799 -0.460 11.886 1.00 77.50 90 ALA A CA 1
ATOM 736 C C . ALA A 1 90 ? -1.093 -1.008 13.140 1.00 77.50 90 ALA A C 1
ATOM 738 O O . ALA A 1 90 ? -1.755 -1.481 14.062 1.00 77.50 90 ALA A O 1
ATOM 739 N N . GLU A 1 91 ? 0.234 -0.879 13.233 1.00 80.00 91 GLU A N 1
ATOM 740 C CA . GLU A 1 91 ? 1.020 -1.279 14.407 1.00 80.00 91 GLU A CA 1
ATOM 741 C C . GLU A 1 91 ? 0.578 -0.544 15.676 1.00 80.00 91 GLU A C 1
ATOM 743 O O . GLU A 1 91 ? 0.427 -1.165 16.732 1.00 80.00 91 GLU A O 1
ATOM 748 N N . ARG A 1 92 ? 0.299 0.763 15.578 1.00 80.75 92 ARG A N 1
ATOM 749 C CA . ARG A 1 92 ? -0.261 1.546 16.686 1.00 80.75 92 ARG A CA 1
ATOM 750 C C . ARG A 1 92 ? -1.614 0.989 17.127 1.00 80.75 92 ARG A C 1
ATOM 752 O O . ARG A 1 92 ? -1.806 0.788 18.324 1.00 80.75 92 ARG A O 1
ATOM 759 N N . ILE A 1 93 ? -2.519 0.703 16.189 1.00 82.31 93 ILE A N 1
ATOM 760 C CA . ILE A 1 93 ? -3.841 0.126 16.481 1.00 82.31 93 ILE A CA 1
ATOM 761 C C . ILE A 1 93 ? -3.695 -1.237 17.168 1.00 82.31 93 ILE A C 1
ATOM 763 O O . ILE A 1 93 ? -4.321 -1.467 18.203 1.00 82.31 93 ILE A O 1
ATOM 767 N N . PHE A 1 94 ? -2.832 -2.122 16.662 1.00 80.31 94 PHE A N 1
ATOM 768 C CA . PHE A 1 94 ? -2.580 -3.432 17.272 1.00 80.31 94 PHE A CA 1
ATOM 769 C C . PHE A 1 94 ? -1.933 -3.330 18.659 1.00 80.31 94 PHE A C 1
ATOM 771 O O . PHE A 1 94 ? -2.269 -4.104 19.559 1.00 80.31 94 PHE A O 1
ATOM 778 N N . SER A 1 95 ? -1.042 -2.359 18.863 1.00 84.56 95 SER A N 1
ATOM 779 C CA . SER A 1 95 ? -0.446 -2.076 20.170 1.00 84.56 95 SER A CA 1
ATOM 780 C C . SER A 1 95 ? -1.503 -1.609 21.176 1.00 84.56 95 SER A C 1
ATOM 782 O O . SER A 1 95 ? -1.620 -2.177 22.265 1.00 84.56 95 SER A O 1
ATOM 784 N N . SER A 1 96 ? -2.354 -0.653 20.786 1.00 82.56 96 SER A N 1
ATOM 785 C CA . SER A 1 96 ? -3.488 -0.201 21.601 1.00 82.56 96 SER A CA 1
ATOM 786 C C . SER A 1 96 ? -4.472 -1.334 21.893 1.00 82.56 96 SER A C 1
ATOM 788 O O . SER A 1 96 ? -4.909 -1.489 23.030 1.00 82.56 96 SER A O 1
ATOM 790 N N . LEU A 1 97 ? -4.760 -2.187 20.909 1.00 84.00 97 LEU A N 1
ATOM 791 C CA . LEU A 1 97 ? -5.611 -3.361 21.081 1.00 84.00 97 LEU A CA 1
ATOM 792 C C . LEU A 1 97 ? -5.049 -4.327 22.130 1.00 84.00 97 LEU A C 1
ATOM 794 O O . LEU A 1 97 ? -5.777 -4.801 23.007 1.00 84.00 97 LEU A O 1
ATOM 798 N N . ARG A 1 98 ? -3.744 -4.612 22.059 1.00 83.38 98 ARG A N 1
ATOM 799 C CA . ARG A 1 98 ? -3.053 -5.460 23.036 1.00 83.38 98 ARG A CA 1
ATOM 800 C C . ARG A 1 98 ? -3.113 -4.849 24.433 1.00 83.38 98 ARG A C 1
ATOM 802 O O . ARG A 1 98 ? -3.361 -5.581 25.393 1.00 83.38 98 ARG A O 1
ATOM 809 N N . GLN A 1 99 ? -2.923 -3.536 24.551 1.00 81.44 99 GLN A N 1
ATOM 810 C CA . GLN A 1 99 ? -3.030 -2.825 25.823 1.00 81.44 99 GLN A CA 1
ATOM 811 C C . GLN A 1 99 ? -4.442 -2.937 26.408 1.00 81.44 99 GLN A C 1
ATOM 813 O O . GLN A 1 99 ? -4.572 -3.344 27.559 1.00 81.44 99 GLN A O 1
ATOM 818 N N . THR A 1 100 ? -5.490 -2.685 25.619 1.00 77.94 100 THR A N 1
ATOM 819 C CA . THR A 1 100 ? -6.889 -2.801 26.061 1.00 77.94 100 THR A CA 1
ATOM 820 C C . THR A 1 100 ? -7.237 -4.223 26.504 1.00 77.94 100 THR A C 1
ATOM 822 O O . THR A 1 100 ? -7.783 -4.408 27.593 1.00 77.94 100 THR A O 1
ATOM 825 N N . LYS A 1 101 ? -6.864 -5.248 25.720 1.00 78.44 101 LYS A N 1
ATOM 826 C CA . LYS A 1 101 ? -7.071 -6.661 26.097 1.00 78.44 101 LYS A CA 1
ATOM 827 C C . LYS A 1 101 ? -6.351 -7.028 27.395 1.00 78.44 101 LYS A C 1
ATOM 829 O O . LYS A 1 101 ? -6.911 -7.736 28.229 1.00 78.44 101 LYS A O 1
ATOM 834 N N . THR A 1 102 ? -5.115 -6.553 27.564 1.00 77.94 102 THR A N 1
ATOM 835 C CA . THR A 1 102 ? -4.295 -6.858 28.745 1.00 77.94 102 THR A CA 1
ATOM 836 C C . THR A 1 102 ? -4.821 -6.143 29.986 1.00 77.94 102 THR A C 1
ATOM 838 O O . THR A 1 102 ? -4.966 -6.774 31.029 1.00 77.94 102 THR A O 1
ATOM 841 N N . TYR A 1 103 ? -5.149 -4.853 29.868 1.00 70.25 103 TYR A N 1
ATOM 842 C CA . TYR A 1 103 ? -5.678 -4.036 30.960 1.00 70.25 103 TYR A CA 1
ATOM 843 C C . TYR A 1 103 ? -6.993 -4.602 31.505 1.00 70.25 103 TYR A C 1
ATOM 845 O O . TYR A 1 103 ? -7.160 -4.717 32.715 1.00 70.25 103 TYR A O 1
ATOM 853 N N . LEU A 1 104 ? -7.896 -5.031 30.618 1.00 68.94 104 LEU A N 1
ATOM 854 C CA . LEU A 1 104 ? -9.190 -5.589 31.014 1.00 68.94 104 LEU A CA 1
ATOM 855 C C . LEU A 1 104 ? -9.124 -7.070 31.436 1.00 68.94 104 LEU A C 1
ATOM 857 O O . LEU A 1 104 ? -10.133 -7.588 31.909 1.00 68.94 104 LEU A O 1
ATOM 861 N N . ARG A 1 105 ? -7.976 -7.761 31.264 1.00 65.50 105 ARG A N 1
ATOM 862 C CA . ARG A 1 105 ? -7.777 -9.220 31.487 1.00 65.50 105 ARG A CA 1
ATOM 863 C C . ARG A 1 105 ? -8.973 -10.067 31.033 1.00 65.50 105 ARG A C 1
ATOM 865 O O . ARG A 1 105 ? -9.342 -11.044 31.681 1.00 65.50 105 ARG A O 1
ATOM 872 N N . SER A 1 106 ? -9.609 -9.670 29.938 1.00 58.91 106 SER A N 1
ATOM 873 C CA . SER A 1 106 ? -10.953 -10.129 29.613 1.00 58.91 106 SER A CA 1
ATOM 874 C C . SER A 1 106 ? -10.958 -11.058 28.411 1.00 58.91 106 SER A C 1
ATOM 876 O O . SER A 1 106 ? -10.445 -10.696 27.348 1.00 58.91 106 SER A O 1
ATOM 878 N N . THR A 1 107 ? -11.674 -12.175 28.528 1.00 66.25 107 THR A N 1
ATOM 879 C CA . THR A 1 107 ? -12.303 -12.874 27.398 1.00 66.25 107 THR A CA 1
ATOM 880 C C . THR A 1 107 ? -13.444 -11.994 26.868 1.00 66.25 107 THR A C 1
ATOM 882 O O . THR A 1 107 ? -14.623 -12.281 27.039 1.00 66.25 107 THR A O 1
ATOM 885 N N . ILE A 1 108 ? -13.105 -10.821 26.327 1.00 74.44 108 ILE A N 1
ATOM 886 C CA . ILE A 1 108 ? -14.078 -9.930 25.693 1.00 74.44 108 ILE A CA 1
ATOM 887 C C . ILE A 1 108 ? -14.434 -10.535 24.330 1.00 74.44 108 ILE A C 1
ATOM 889 O O . ILE A 1 108 ? -13.542 -10.925 23.575 1.00 74.44 108 ILE A O 1
ATOM 893 N N . GLY A 1 109 ? -15.733 -10.612 24.033 1.00 79.19 109 GLY A N 1
ATOM 894 C CA . GLY A 1 109 ? -16.222 -10.981 22.706 1.00 79.19 109 GLY A CA 1
ATOM 895 C C . GLY A 1 109 ? -15.796 -9.962 21.646 1.00 79.19 109 GLY A C 1
ATOM 896 O O . GLY A 1 109 ? -15.601 -8.782 21.949 1.00 79.19 109 GLY A O 1
ATOM 897 N N . GLU A 1 110 ? -15.648 -10.423 20.407 1.00 80.75 110 GLU A N 1
ATOM 898 C CA . GLU A 1 110 ? -15.118 -9.632 19.291 1.00 80.75 110 GLU A CA 1
ATOM 899 C C . GLU A 1 110 ? -15.931 -8.353 19.027 1.00 80.75 110 GLU A C 1
ATOM 901 O O . GLU A 1 110 ? -15.349 -7.284 18.862 1.00 80.75 110 GLU A O 1
ATOM 906 N N . ASP A 1 111 ? -17.260 -8.411 19.144 1.00 83.06 111 ASP A N 1
ATOM 907 C CA . ASP A 1 111 ? -18.136 -7.250 18.930 1.00 83.06 111 ASP A CA 1
ATOM 908 C C . ASP A 1 111 ? -17.863 -6.109 19.920 1.00 83.06 111 ASP A C 1
ATOM 910 O O . ASP A 1 111 ? -17.684 -4.949 19.540 1.00 83.06 111 ASP A O 1
ATOM 914 N N . ARG A 1 112 ? -17.759 -6.438 21.215 1.00 83.38 112 ARG A N 1
ATOM 915 C CA . ARG A 1 112 ? -17.478 -5.446 22.265 1.00 83.38 112 ARG A CA 1
ATOM 916 C C . ARG A 1 112 ? -16.069 -4.872 22.126 1.00 83.38 112 ARG A C 1
ATOM 918 O O . ARG A 1 112 ? -15.853 -3.695 22.412 1.00 83.38 112 ARG A O 1
ATOM 925 N N . LEU A 1 113 ? -15.112 -5.692 21.701 1.00 84.12 113 LEU A N 1
ATOM 926 C CA . LEU A 1 113 ? -13.741 -5.263 21.447 1.00 84.12 113 LEU A CA 1
ATOM 927 C C . LEU A 1 113 ? -13.665 -4.259 20.301 1.00 84.12 113 LEU A C 1
ATOM 929 O O . LEU A 1 113 ? -13.014 -3.227 20.443 1.00 84.12 113 LEU A O 1
ATOM 933 N N . ASN A 1 114 ? -14.339 -4.567 19.193 1.00 84.06 114 ASN A N 1
ATOM 934 C CA . ASN A 1 114 ? -14.373 -3.724 18.007 1.00 84.06 114 ASN A CA 1
ATOM 935 C C . ASN A 1 114 ? -15.004 -2.369 18.334 1.00 84.06 114 ASN A C 1
ATOM 937 O O . ASN A 1 114 ? -14.422 -1.339 18.001 1.00 84.06 114 ASN A O 1
ATOM 941 N N . GLY A 1 115 ? -16.108 -2.354 19.093 1.00 85.50 115 GLY A N 1
ATOM 942 C CA . GLY A 1 115 ? -16.720 -1.114 19.579 1.00 85.50 115 GLY A CA 1
ATOM 943 C C . GLY A 1 115 ? -15.771 -0.270 20.440 1.00 85.50 115 GLY A C 1
ATOM 944 O O . GLY A 1 115 ? -15.584 0.916 20.178 1.00 85.50 115 GLY A O 1
ATOM 945 N N . LEU A 1 116 ? -15.104 -0.875 21.431 1.00 83.88 116 LEU A N 1
ATOM 946 C CA . LEU A 1 116 ? -14.145 -0.160 22.288 1.00 83.88 116 LEU A CA 1
ATOM 947 C C . LEU A 1 116 ? -12.924 0.357 21.515 1.00 83.88 116 LEU A C 1
ATOM 949 O O . LEU A 1 116 ? -12.424 1.444 21.805 1.00 83.88 116 LEU A O 1
ATOM 953 N N . MET A 1 117 ? -12.435 -0.406 20.537 1.00 85.25 117 MET A N 1
ATOM 954 C CA . MET A 1 117 ? -11.338 0.035 19.680 1.00 85.25 117 MET A CA 1
ATOM 955 C C . MET A 1 117 ? -11.741 1.205 18.795 1.00 85.25 117 MET A C 1
ATOM 957 O O . MET A 1 117 ? -10.955 2.141 18.668 1.00 85.25 117 MET A O 1
ATOM 961 N N . LEU A 1 118 ? -12.955 1.185 18.240 1.00 85.12 118 LEU A N 1
ATOM 962 C CA . LEU A 1 118 ? -13.480 2.283 17.436 1.00 85.12 118 LEU A CA 1
ATOM 963 C C . LEU A 1 118 ? -13.533 3.580 18.257 1.00 85.12 118 LEU A C 1
ATOM 965 O O . LEU A 1 118 ? -13.011 4.600 17.816 1.00 85.12 118 LEU A O 1
ATOM 969 N N . LEU A 1 119 ? -14.035 3.510 19.496 1.00 83.75 119 LEU A N 1
ATOM 970 C CA . LEU A 1 119 ? -14.035 4.639 20.437 1.00 83.75 119 LEU A CA 1
ATOM 971 C C . LEU A 1 119 ? -12.620 5.140 20.773 1.00 83.75 119 LEU A C 1
ATOM 973 O O . LEU A 1 119 ? -12.395 6.337 20.925 1.00 83.75 119 LEU A O 1
ATOM 977 N N . ASN A 1 120 ? -11.648 4.234 20.901 1.00 82.75 120 ASN A N 1
ATOM 978 C CA . ASN A 1 120 ? -10.271 4.596 21.242 1.00 82.75 120 ASN A CA 1
ATOM 979 C C . ASN A 1 120 ? -9.479 5.179 20.054 1.00 82.75 120 ASN A C 1
ATOM 981 O O . ASN A 1 120 ? -8.564 5.981 20.256 1.00 82.75 120 ASN A O 1
ATOM 985 N N . ILE A 1 121 ? -9.805 4.778 18.824 1.00 82.56 121 ILE A N 1
ATOM 986 C CA . ILE A 1 121 ? -9.224 5.348 17.601 1.00 82.56 121 ILE A CA 1
ATOM 987 C C . ILE A 1 121 ? -9.826 6.733 17.340 1.00 82.56 121 ILE A C 1
ATOM 989 O O . ILE A 1 121 ? -9.077 7.681 17.115 1.00 82.56 121 ILE A O 1
ATOM 993 N N . HIS A 1 122 ? -11.149 6.860 17.456 1.00 83.81 122 HIS A N 1
ATOM 994 C CA . HIS A 1 122 ? -11.908 8.079 17.165 1.00 83.81 122 HIS A CA 1
ATOM 995 C C . HIS A 1 122 ? -12.233 8.892 18.425 1.00 83.81 122 HIS A C 1
ATOM 997 O O . HIS A 1 122 ? -13.382 9.245 18.685 1.00 83.81 122 HIS A O 1
ATOM 1003 N N . ARG A 1 123 ? -11.213 9.190 19.239 1.00 80.31 123 ARG A N 1
ATOM 1004 C CA . ARG A 1 123 ? -11.379 9.971 20.487 1.00 80.31 123 ARG A CA 1
ATOM 1005 C C . ARG A 1 123 ? -11.773 11.431 20.256 1.00 80.31 123 ARG A C 1
ATOM 1007 O O . ARG A 1 123 ? -12.145 12.123 21.198 1.00 80.31 123 ARG A O 1
ATOM 1014 N N . ASP A 1 124 ? -11.633 11.905 19.027 1.00 86.00 124 ASP A N 1
ATOM 1015 C CA . ASP A 1 124 ? -12.071 13.212 18.552 1.00 86.00 124 ASP A CA 1
ATOM 1016 C C . ASP A 1 124 ? -13.598 13.305 18.403 1.00 86.00 124 ASP A C 1
ATOM 1018 O O . ASP A 1 124 ? -14.156 14.398 18.520 1.00 86.00 124 ASP A O 1
ATOM 1022 N N . ILE A 1 125 ? -14.281 12.170 18.230 1.00 85.50 125 ILE A N 1
ATOM 1023 C CA . ILE A 1 125 ? -15.740 12.104 18.192 1.00 85.50 125 ILE A CA 1
ATOM 1024 C C . ILE A 1 125 ? -16.256 12.046 19.631 1.00 85.50 125 ILE A C 1
ATOM 1026 O O . ILE A 1 125 ? -16.090 11.054 20.342 1.00 85.50 125 ILE A O 1
ATOM 1030 N N . LYS A 1 126 ? -16.886 13.133 20.081 1.00 82.12 126 LYS A N 1
ATOM 1031 C CA . LYS A 1 126 ? -17.547 13.172 21.388 1.00 82.12 126 LYS A CA 1
ATOM 1032 C C . LYS A 1 126 ? -18.878 12.445 21.286 1.00 82.12 126 LYS A C 1
ATOM 1034 O O . LYS A 1 126 ? -19.775 12.933 20.617 1.00 82.12 126 LYS A O 1
ATOM 1039 N N . ILE A 1 127 ? -18.981 11.313 21.968 1.00 83.69 127 ILE A N 1
ATOM 1040 C CA . ILE A 1 127 ? -20.233 10.575 22.120 1.00 83.69 127 ILE A CA 1
ATOM 1041 C C . ILE A 1 127 ? -20.759 10.866 23.517 1.00 83.69 127 ILE A C 1
ATOM 1043 O O . ILE A 1 127 ? -20.074 10.607 24.513 1.00 83.69 127 ILE A O 1
ATOM 1047 N N . THR A 1 128 ? -21.950 11.444 23.584 1.00 88.06 128 THR A N 1
ATOM 1048 C CA . THR A 1 128 ? -22.616 11.748 24.849 1.00 88.06 128 THR A CA 1
ATOM 1049 C C . THR A 1 128 ? -23.434 10.547 25.328 1.00 88.06 128 THR A C 1
ATOM 1051 O O . THR A 1 128 ? -23.934 9.767 24.513 1.00 88.06 128 THR A O 1
ATOM 1054 N N . PRO A 1 129 ? -23.575 10.342 26.648 1.00 85.88 129 PRO A N 1
ATOM 1055 C CA . PRO A 1 129 ? -24.447 9.297 27.178 1.00 85.88 129 PRO A CA 1
ATOM 1056 C C . PRO A 1 129 ? -25.886 9.399 26.658 1.00 85.88 129 PRO A C 1
ATOM 1058 O O . PRO A 1 129 ? -26.525 8.373 26.438 1.00 85.88 129 PRO A O 1
ATOM 1061 N N . GLU A 1 130 ? -26.380 10.617 26.441 1.00 90.31 130 GLU A N 1
ATOM 1062 C CA . GLU A 1 130 ? -27.725 10.899 25.946 1.00 90.31 130 GLU A CA 1
ATOM 1063 C C . GLU A 1 130 ? -27.947 10.330 24.538 1.00 90.31 130 GLU A C 1
ATOM 1065 O O . GLU A 1 130 ? -28.918 9.604 24.331 1.00 90.31 130 GLU A O 1
ATOM 1070 N N . GLU A 1 131 ? -27.009 10.558 23.612 1.00 88.25 131 GLU A N 1
ATOM 1071 C CA . GLU A 1 131 ? -27.056 10.010 22.245 1.00 88.25 131 GLU A CA 1
ATOM 1072 C C . GLU A 1 131 ? -27.070 8.475 22.250 1.00 88.25 131 GLU A C 1
ATOM 1074 O O . GLU A 1 131 ? -27.812 7.843 21.500 1.00 88.25 131 GLU A O 1
ATOM 1079 N N . VAL A 1 132 ? -26.283 7.850 23.133 1.00 87.38 132 VAL A N 1
ATOM 1080 C CA . VAL A 1 132 ? -26.242 6.383 23.249 1.00 87.38 132 VAL A CA 1
ATOM 1081 C C . VAL A 1 132 ? -27.571 5.832 23.768 1.00 87.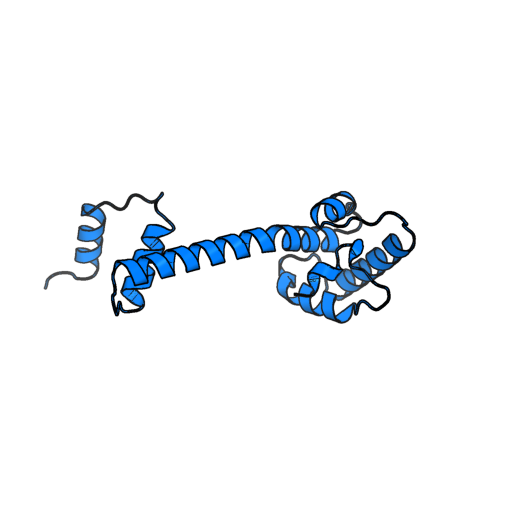38 132 VAL A C 1
ATOM 1083 O O . VAL A 1 132 ? -28.010 4.766 23.334 1.00 87.38 132 VAL A O 1
ATOM 1086 N N . ILE A 1 133 ? -28.213 6.536 24.704 1.00 87.56 133 ILE A N 1
ATOM 1087 C CA . ILE A 1 133 ? -29.513 6.144 25.259 1.00 87.56 133 ILE A CA 1
ATOM 1088 C C . ILE A 1 133 ? -30.614 6.283 24.203 1.00 87.56 133 ILE A C 1
ATOM 1090 O O . ILE A 1 133 ? -31.462 5.396 24.099 1.00 87.56 133 ILE A O 1
ATOM 1094 N N . GLU A 1 134 ? -30.606 7.367 23.429 1.00 90.69 134 GLU A N 1
ATOM 1095 C CA . GLU A 1 134 ? -31.565 7.599 22.346 1.00 90.69 134 GLU A CA 1
ATOM 1096 C C . GLU A 1 134 ? -31.449 6.518 21.263 1.00 90.69 134 GLU A C 1
ATOM 1098 O O . GLU A 1 134 ? -32.417 5.798 21.018 1.00 90.69 134 GLU A O 1
ATOM 1103 N N . GLU A 1 135 ? -30.239 6.278 20.749 1.00 88.88 135 GLU A N 1
ATOM 1104 C CA . GLU A 1 135 ? -29.947 5.222 19.769 1.00 88.88 135 GLU A CA 1
ATOM 1105 C C . GLU A 1 135 ? -30.350 3.823 20.280 1.00 88.88 135 GLU A C 1
ATOM 1107 O O . GLU A 1 135 ? -30.864 2.980 19.536 1.00 88.88 135 GLU A O 1
ATOM 1112 N N . PHE A 1 136 ? -30.138 3.547 21.573 1.00 87.56 136 PHE A N 1
ATOM 1113 C CA . PHE A 1 136 ? -30.546 2.278 22.177 1.00 87.56 136 PHE A CA 1
ATOM 1114 C C . PHE A 1 136 ? -32.071 2.123 22.210 1.00 87.56 136 PHE A C 1
ATOM 1116 O O . PHE A 1 136 ? -32.572 1.036 21.907 1.00 87.56 136 PHE A O 1
ATOM 1123 N N . ASN A 1 137 ? -32.800 3.186 22.564 1.00 89.62 137 ASN A N 1
ATOM 1124 C CA . ASN A 1 137 ? -34.263 3.184 22.598 1.00 89.62 137 ASN A CA 1
ATOM 1125 C C . ASN A 1 137 ? -34.866 3.032 21.195 1.00 89.62 137 ASN A C 1
ATOM 1127 O O . ASN A 1 137 ? -35.856 2.317 21.050 1.00 89.62 137 ASN A O 1
ATOM 1131 N N . GLU A 1 138 ? -34.269 3.646 20.170 1.00 90.19 138 GLU A N 1
ATOM 1132 C CA . GLU A 1 138 ? -34.705 3.490 18.776 1.00 90.19 138 GLU A CA 1
ATOM 1133 C C . GLU A 1 138 ? -34.510 2.059 18.261 1.00 90.19 138 GLU A C 1
ATOM 1135 O O . GLU A 1 138 ? -35.392 1.502 17.607 1.00 90.19 138 GLU A O 1
ATOM 1140 N N . LYS A 1 139 ? -33.372 1.431 18.583 1.00 86.00 139 LYS A N 1
ATOM 1141 C CA . LYS A 1 139 ? -33.069 0.049 18.169 1.00 86.00 139 LYS A CA 1
ATOM 1142 C C . LYS A 1 139 ? -33.822 -1.012 18.966 1.00 86.00 139 LYS A C 1
ATOM 1144 O O . LYS A 1 139 ? -34.054 -2.105 18.452 1.00 86.00 139 LYS A O 1
ATOM 1149 N N . HIS A 1 140 ? -34.198 -0.709 20.206 1.00 84.75 140 HIS A N 1
ATOM 1150 C CA . HIS A 1 140 ? -34.949 -1.604 21.087 1.00 84.75 140 HIS A CA 1
ATOM 1151 C C . HIS A 1 140 ? -36.202 -0.899 21.616 1.00 84.75 140 HIS A C 1
ATOM 1153 O O . HIS A 1 140 ? -36.297 -0.639 22.823 1.00 84.75 140 HIS A O 1
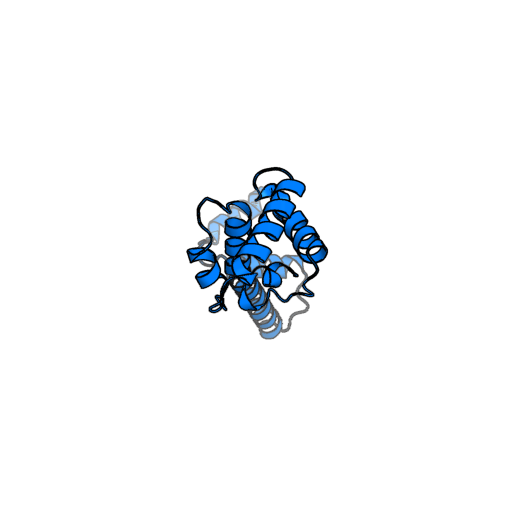ATOM 1159 N N . PRO A 1 141 ? -37.181 -0.598 20.741 1.00 78.25 141 PRO A N 1
ATOM 1160 C CA . PRO A 1 141 ? -38.407 0.048 21.169 1.00 78.25 141 PRO A CA 1
ATOM 1161 C C . PRO A 1 141 ? -39.093 -0.857 22.191 1.00 78.25 141 PRO A C 1
ATOM 1163 O O . PRO A 1 141 ? -39.347 -2.041 21.941 1.00 78.25 141 PRO A O 1
ATOM 1166 N N . ARG A 1 142 ? -39.344 -0.314 23.386 1.00 67.06 142 ARG A N 1
ATOM 1167 C CA . ARG A 1 142 ? -40.089 -1.031 24.424 1.00 67.06 142 ARG A CA 1
ATOM 1168 C C . ARG A 1 142 ? -41.485 -1.329 23.867 1.00 67.06 142 ARG A C 1
ATOM 1170 O O . ARG A 1 142 ? -42.153 -0.409 23.403 1.00 67.06 142 ARG A O 1
ATOM 1177 N N . LYS A 1 143 ? -41.879 -2.607 23.874 1.00 57.59 143 LYS A N 1
ATOM 1178 C CA . LYS A 1 143 ? -43.270 -3.014 23.627 1.00 57.59 143 LYS A CA 1
ATOM 1179 C C . LYS A 1 143 ? -44.200 -2.420 24.675 1.00 57.59 143 LYS A C 1
ATOM 1181 O O . LYS A 1 143 ? -43.766 -2.343 25.848 1.00 57.59 143 LYS A O 1
#

Radius of gyration: 23.24 Å; chains: 1; bounding box: 69×28×52 Å